Protein AF-A0A8J5M7F8-F1 (afdb_monomer_lite)

Secondary structure (DSSP, 8-state):
--TT--SPP-BTTB-GGGT-S-B--STT--SBP-BTTB-GGGT-SPBPSSTT--SBP-BTTB-TTT-

Foldseek 3Di:
DDPPDPAAQDAPRHHPVGQSAAFAPDPPGRHGAQDPRHNPVGQGAQAAPDDPGRDHDPPPSHNPVGD

InterPro domains:
  IPR056866 WRKY19-like, zinc finger domain [PF24906] (2-20)
  IPR056866 WRKY19-like, zinc finger domain [PF24906] (21-44)
  IPR056866 WRKY19-like, zinc finger domain [PF24906] (45-67)

pLDDT: mean 82.59, std 8.96, range [54.31, 92.38]

Radius of gyration: 14.36 Å; chains: 1; bounding box: 27×27×38 Å

Structure (mmCIF, N/CA/C/O backbone):
data_AF-A0A8J5M7F8-F1
#
_entry.id   AF-A0A8J5M7F8-F1
#
loop_
_atom_site.group_PDB
_atom_site.id
_atom_site.type_symbol
_atom_site.label_atom_id
_atom_site.label_alt_id
_atom_site.label_comp_id
_atom_site.label_asym_id
_atom_site.label_entity_id
_atom_site.label_seq_id
_atom_site.pdbx_PDB_ins_code
_atom_site.Cartn_x
_atom_site.Cartn_y
_atom_site.Cartn_z
_atom_site.occupancy
_atom_site.B_iso_or_equiv
_atom_site.auth_seq_id
_atom_site.auth_comp_id
_atom_site.auth_asym_id
_atom_site.auth_atom_id
_atom_site.pdbx_PDB_model_num
ATOM 1 N N . MET A 1 1 ? 15.677 1.719 -18.149 1.00 54.31 1 MET A N 1
ATOM 2 C CA . MET A 1 1 ? 15.647 3.198 -18.154 1.00 54.31 1 MET A CA 1
ATOM 3 C C . MET A 1 1 ? 14.497 3.636 -19.051 1.00 54.31 1 MET A C 1
ATOM 5 O O . MET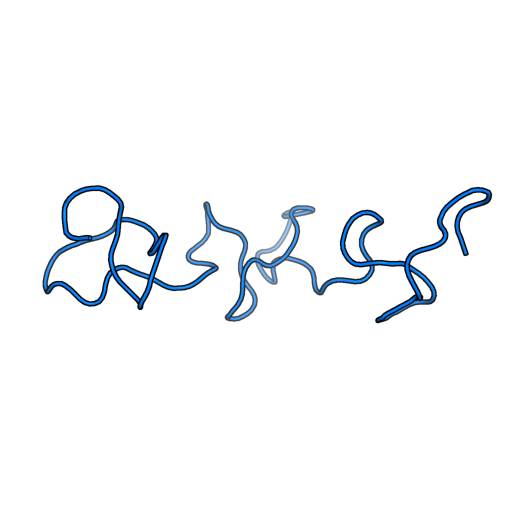 A 1 1 ? 14.478 3.212 -20.194 1.00 54.31 1 MET A O 1
ATOM 9 N N . ILE A 1 2 ? 13.515 4.390 -18.538 1.00 67.62 2 ILE A N 1
ATOM 10 C CA . ILE A 1 2 ? 12.440 4.961 -19.374 1.00 67.62 2 ILE A CA 1
ATOM 11 C C . ILE A 1 2 ? 12.874 6.371 -19.802 1.00 67.62 2 ILE A C 1
ATOM 13 O O . ILE A 1 2 ? 13.202 7.160 -18.907 1.00 67.62 2 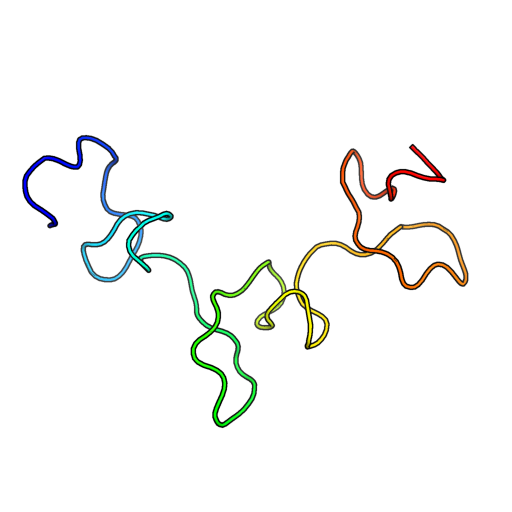ILE A O 1
ATOM 17 N N . PRO A 1 3 ? 12.898 6.694 -21.109 1.00 67.38 3 PRO A N 1
ATOM 18 C CA . PRO A 1 3 ? 13.280 8.021 -21.589 1.00 67.38 3 PRO A CA 1
ATOM 19 C C . PRO A 1 3 ? 12.380 9.100 -20.965 1.00 67.38 3 PRO A C 1
ATOM 21 O O . PRO A 1 3 ? 11.161 8.955 -20.920 1.00 67.38 3 PRO A O 1
ATOM 24 N N . GLY A 1 4 ? 12.991 10.143 -20.396 1.00 73.81 4 GLY A N 1
ATOM 25 C CA . GLY A 1 4 ? 12.291 11.224 -19.682 1.00 73.81 4 GLY A CA 1
ATOM 26 C C . GLY A 1 4 ? 12.035 10.981 -18.187 1.00 73.81 4 GLY A C 1
ATOM 27 O O . GLY A 1 4 ? 11.521 11.859 -17.495 1.00 73.81 4 GLY A O 1
ATOM 28 N N . CYS A 1 5 ? 12.408 9.823 -17.631 1.00 73.44 5 CYS A N 1
ATOM 29 C CA . CYS A 1 5 ? 12.324 9.604 -16.189 1.00 73.44 5 CYS A CA 1
ATOM 30 C C . CYS A 1 5 ? 13.622 10.004 -15.474 1.00 73.44 5 CYS A C 1
ATOM 32 O O . CYS A 1 5 ? 14.559 9.218 -15.398 1.00 73.44 5 CYS A O 1
ATOM 34 N N . THR A 1 6 ? 13.636 11.190 -14.862 1.00 71.12 6 THR A N 1
ATOM 35 C CA . THR A 1 6 ? 14.737 11.677 -14.003 1.00 71.12 6 THR A CA 1
ATOM 36 C C . THR A 1 6 ? 14.823 10.967 -12.648 1.00 71.12 6 THR A C 1
ATOM 38 O O . THR A 1 6 ? 15.790 11.134 -11.910 1.00 71.12 6 THR A O 1
ATOM 41 N N . LYS A 1 7 ? 13.818 10.154 -12.289 1.00 69.19 7 LYS A N 1
ATOM 42 C CA . LYS A 1 7 ? 13.848 9.374 -11.048 1.00 69.19 7 LYS A CA 1
ATOM 43 C C . LYS A 1 7 ? 14.716 8.135 -11.239 1.00 69.19 7 LYS A C 1
ATOM 45 O O . LYS A 1 7 ? 14.367 7.261 -12.032 1.00 69.19 7 LYS A O 1
ATOM 50 N N . GLY A 1 8 ? 15.798 8.058 -10.462 1.00 66.62 8 GLY A N 1
ATOM 51 C CA . GLY A 1 8 ? 16.747 6.948 -10.476 1.00 66.62 8 GLY A CA 1
ATOM 52 C C . GLY A 1 8 ? 16.072 5.577 -10.400 1.00 66.62 8 GLY A C 1
ATOM 53 O O . GLY A 1 8 ? 15.082 5.374 -9.681 1.00 66.62 8 GLY A O 1
ATOM 54 N N . ALA A 1 9 ? 16.604 4.636 -11.178 1.00 68.06 9 ALA A N 1
ATOM 55 C CA . ALA A 1 9 ? 16.173 3.251 -11.139 1.00 68.06 9 ALA A CA 1
ATOM 56 C C . ALA A 1 9 ? 16.459 2.660 -9.753 1.00 68.06 9 ALA A C 1
ATOM 58 O O . ALA A 1 9 ? 17.559 2.812 -9.231 1.00 68.06 9 ALA A O 1
ATOM 59 N N . ARG A 1 10 ? 15.471 1.985 -9.157 1.00 69.81 10 ARG A N 1
ATOM 60 C CA . ARG A 1 10 ? 15.663 1.279 -7.880 1.00 69.81 10 ARG A CA 1
ATOM 61 C C . ARG A 1 10 ? 15.918 -0.205 -8.084 1.00 69.81 10 ARG A C 1
ATOM 63 O O . ARG A 1 10 ? 16.826 -0.760 -7.482 1.00 69.81 10 ARG A O 1
ATOM 70 N N . SER A 1 11 ? 15.122 -0.863 -8.918 1.00 67.00 11 SER A N 1
ATOM 71 C CA . SER A 1 11 ? 15.285 -2.289 -9.211 1.00 67.00 11 SER A CA 1
ATOM 72 C C . SER A 1 11 ? 14.867 -2.578 -10.647 1.00 67.00 11 SER A C 1
ATOM 74 O O . SER A 1 11 ? 14.031 -1.869 -11.209 1.00 67.00 11 SER A O 1
ATOM 76 N N . ARG A 1 12 ? 15.496 -3.590 -11.263 1.00 68.31 12 ARG A N 1
ATOM 77 C CA . ARG A 1 12 ? 15.309 -3.956 -12.684 1.00 68.31 12 ARG A CA 1
ATOM 78 C C . ARG A 1 12 ? 15.478 -2.783 -13.669 1.00 68.31 12 ARG A C 1
ATOM 80 O O . ARG A 1 12 ? 14.835 -2.748 -14.710 1.00 68.31 12 ARG A O 1
ATOM 87 N N . GLY A 1 13 ? 16.299 -1.783 -13.332 1.00 72.00 13 GLY A N 1
ATOM 88 C CA . GLY A 1 13 ? 16.523 -0.621 -14.204 1.00 72.00 13 GLY A CA 1
ATOM 89 C C . GLY A 1 13 ? 15.312 0.315 -14.364 1.00 72.00 13 GLY A C 1
ATOM 90 O O . GLY A 1 13 ? 15.296 1.141 -15.286 1.00 72.00 13 GLY A O 1
ATOM 91 N N . LEU A 1 14 ? 14.304 0.199 -13.487 1.00 76.06 14 LEU A N 1
ATOM 92 C CA . LEU A 1 14 ? 13.063 0.976 -13.500 1.00 76.06 14 LEU A CA 1
ATOM 93 C C . LEU A 1 14 ? 12.883 1.733 -12.173 1.00 76.06 14 LEU A C 1
ATOM 95 O O . LEU A 1 14 ? 13.383 1.334 -11.118 1.00 76.06 14 LEU A O 1
ATOM 99 N N . CYS A 1 15 ? 12.184 2.867 -12.213 1.00 80.69 15 CYS A N 1
ATOM 100 C CA . CYS A 1 15 ? 11.862 3.634 -11.008 1.00 80.69 15 CYS A CA 1
ATOM 101 C C . CYS A 1 15 ? 10.575 3.099 -10.348 1.00 80.69 15 CYS A C 1
ATOM 103 O O . CYS A 1 15 ? 9.835 2.330 -10.962 1.00 80.69 15 CYS A O 1
ATOM 105 N N . LYS A 1 16 ? 10.254 3.536 -9.118 1.00 70.00 16 LYS A N 1
ATOM 106 C CA . LYS A 1 16 ? 9.046 3.094 -8.378 1.00 70.00 16 LYS A CA 1
ATOM 107 C C . LYS A 1 16 ? 7.756 3.217 -9.205 1.00 70.00 16 LYS A C 1
ATOM 109 O O . LYS A 1 16 ? 6.925 2.318 -9.175 1.00 70.00 16 LYS A O 1
ATOM 114 N N . ARG A 1 17 ? 7.603 4.318 -9.951 1.00 68.75 17 ARG A N 1
ATOM 115 C CA . ARG A 1 17 ? 6.435 4.570 -10.812 1.00 68.75 17 ARG A CA 1
ATOM 116 C C . ARG A 1 17 ? 6.406 3.663 -12.042 1.00 68.75 17 ARG A C 1
ATOM 118 O O . ARG A 1 17 ? 5.335 3.307 -12.504 1.00 68.75 17 ARG A O 1
ATOM 125 N N . HIS A 1 18 ? 7.573 3.273 -12.541 1.00 72.50 18 HIS A N 1
ATOM 126 C CA . HIS A 1 18 ? 7.715 2.468 -13.749 1.00 72.50 18 HIS A CA 1
ATOM 127 C C . HIS A 1 18 ? 7.905 0.976 -13.450 1.00 72.50 18 HIS A C 1
ATOM 129 O O . HIS A 1 18 ? 8.511 0.268 -14.240 1.00 72.50 18 HIS A O 1
ATOM 135 N N . GLY A 1 19 ? 7.418 0.481 -12.307 1.00 71.81 19 GLY A N 1
ATOM 136 C CA . GLY A 1 19 ? 7.474 -0.952 -11.993 1.00 71.81 19 GLY A CA 1
ATOM 137 C C . GLY A 1 19 ? 8.835 -1.449 -11.502 1.00 71.81 19 GLY A C 1
ATOM 138 O O . GLY A 1 19 ? 9.072 -2.652 -11.478 1.00 71.81 19 GLY A O 1
ATOM 139 N N . GLY A 1 20 ? 9.714 -0.544 -11.062 1.00 77.94 20 GLY A N 1
ATOM 140 C CA . GLY A 1 20 ? 10.938 -0.890 -10.332 1.00 77.94 20 GLY A CA 1
ATOM 141 C C . GLY A 1 20 ? 10.712 -1.255 -8.862 1.00 77.94 20 GLY A C 1
ATOM 142 O O . GLY A 1 20 ? 11.677 -1.380 -8.115 1.00 77.94 20 GLY A O 1
ATOM 143 N N . GLY A 1 21 ? 9.454 -1.352 -8.421 1.00 80.50 21 GLY A N 1
ATOM 144 C CA . GLY A 1 21 ? 9.078 -1.966 -7.144 1.00 80.50 21 GLY A CA 1
ATOM 145 C C . GLY A 1 21 ? 8.960 -3.485 -7.274 1.00 80.50 21 GLY A C 1
ATOM 146 O O . GLY A 1 21 ? 9.034 -4.026 -8.381 1.00 80.50 21 GLY A O 1
ATOM 147 N N . LYS A 1 22 ? 8.768 -4.192 -6.156 1.00 84.12 22 LYS A N 1
ATOM 148 C CA . LYS A 1 22 ? 8.408 -5.610 -6.227 1.00 84.12 22 LYS A CA 1
ATOM 149 C C . LYS A 1 22 ? 6.964 -5.713 -6.772 1.00 84.12 22 LYS A C 1
ATOM 151 O O . LYS A 1 22 ? 6.243 -4.729 -6.980 1.00 84.12 22 LYS A O 1
ATOM 156 N N . ARG A 1 23 ? 6.547 -6.926 -7.107 1.00 87.06 23 ARG A N 1
ATOM 157 C CA . ARG A 1 23 ? 5.160 -7.198 -7.502 1.00 87.06 23 ARG A CA 1
ATOM 158 C C . ARG A 1 23 ? 4.483 -8.012 -6.422 1.00 87.06 23 ARG A C 1
ATOM 160 O O . ARG A 1 23 ? 5.157 -8.632 -5.604 1.00 87.06 23 ARG A O 1
ATOM 167 N N . CYS A 1 24 ? 3.160 -7.965 -6.426 1.00 91.62 24 CYS A N 1
ATOM 168 C CA . CYS A 1 24 ? 2.351 -8.835 -5.599 1.00 91.62 24 CYS A CA 1
ATOM 169 C C . CYS A 1 24 ? 2.739 -10.301 -5.851 1.00 91.62 24 CYS A C 1
ATOM 171 O O . CYS A 1 24 ? 2.776 -10.738 -6.994 1.00 91.62 24 CYS A O 1
ATOM 173 N N . THR A 1 25 ? 3.010 -11.042 -4.781 1.00 91.00 25 THR A N 1
ATOM 174 C CA . THR A 1 25 ? 3.337 -12.474 -4.798 1.00 91.00 25 THR A CA 1
ATOM 175 C C . THR A 1 25 ? 2.117 -13.332 -5.132 1.00 91.00 25 THR A C 1
ATOM 177 O O . THR A 1 25 ? 2.261 -14.492 -5.496 1.00 91.00 25 THR A O 1
ATOM 180 N N . HIS A 1 26 ? 0.908 -12.774 -5.012 1.00 90.38 26 HIS A N 1
ATOM 181 C CA . HIS A 1 26 ? -0.313 -13.490 -5.368 1.00 90.38 26 HIS A CA 1
ATOM 182 C C . HIS A 1 26 ? -0.282 -13.927 -6.849 1.00 90.38 26 HIS A C 1
ATOM 184 O O . HIS A 1 26 ? -0.005 -13.076 -7.704 1.00 90.38 26 HIS A O 1
ATOM 190 N N . PRO A 1 27 ? -0.568 -15.209 -7.154 1.00 88.31 27 PRO A N 1
ATOM 191 C CA . PRO A 1 27 ? -0.617 -15.706 -8.526 1.00 88.31 27 PRO A CA 1
ATOM 192 C C . PRO A 1 27 ? -1.627 -14.895 -9.342 1.00 88.31 27 PRO A C 1
ATOM 194 O O . PRO A 1 27 ? -2.594 -14.370 -8.791 1.00 88.31 27 PRO A O 1
ATOM 197 N N . GLU A 1 28 ? -1.356 -14.719 -10.637 1.00 89.19 28 GLU A N 1
ATOM 198 C CA . GLU A 1 28 ? -2.178 -13.914 -11.561 1.00 89.19 28 GLU A CA 1
ATOM 199 C C . GLU A 1 28 ? -2.240 -12.402 -11.229 1.00 89.19 28 GLU A C 1
ATOM 201 O O . GLU A 1 28 ? -2.912 -11.627 -11.912 1.00 89.19 28 GLU A O 1
ATOM 206 N N . CYS A 1 29 ? -1.525 -11.915 -10.204 1.00 90.38 29 CYS A N 1
ATOM 207 C CA . CYS A 1 29 ? -1.560 -10.506 -9.824 1.00 90.38 29 CYS A CA 1
ATOM 208 C C . CYS A 1 29 ? -0.393 -9.709 -10.418 1.00 90.38 29 CYS A C 1
ATOM 210 O O . CYS A 1 29 ? 0.755 -9.806 -9.992 1.00 90.38 29 CYS A O 1
ATOM 212 N N . THR A 1 30 ? -0.698 -8.806 -11.347 1.00 84.94 30 THR A N 1
ATOM 213 C CA . THR A 1 30 ? 0.291 -7.892 -11.949 1.00 84.94 30 THR A CA 1
ATOM 214 C C . THR A 1 30 ? 0.469 -6.584 -11.174 1.00 84.94 30 THR A C 1
ATOM 216 O O . THR A 1 30 ? 1.280 -5.737 -11.554 1.00 84.94 30 THR A O 1
ATOM 219 N N . ARG A 1 31 ? -0.268 -6.405 -10.069 1.00 87.69 31 ARG A N 1
ATOM 220 C CA . ARG A 1 31 ? -0.237 -5.182 -9.258 1.00 87.69 31 ARG A CA 1
ATOM 221 C C . ARG A 1 31 ? 1.089 -5.043 -8.510 1.00 87.69 31 ARG A C 1
ATOM 223 O O . ARG A 1 31 ? 1.694 -6.023 -8.073 1.00 87.69 31 ARG A O 1
ATOM 230 N N . SER A 1 32 ? 1.506 -3.796 -8.312 1.00 86.50 32 SER A N 1
ATOM 231 C CA . SER A 1 32 ? 2.692 -3.469 -7.522 1.00 86.50 32 SER A CA 1
ATOM 232 C C . SER A 1 32 ? 2.513 -3.882 -6.066 1.00 86.50 32 SER A C 1
ATOM 234 O O . SER A 1 32 ? 1.428 -3.716 -5.491 1.00 86.50 32 SER A O 1
ATOM 236 N N . ASP A 1 33 ? 3.586 -4.386 -5.463 1.00 88.94 33 ASP A N 1
ATOM 237 C CA . ASP A 1 33 ? 3.600 -4.611 -4.029 1.00 88.94 33 ASP A CA 1
ATOM 238 C C . ASP A 1 33 ? 3.503 -3.261 -3.304 1.00 88.94 33 ASP A C 1
ATOM 240 O O . ASP A 1 33 ? 4.132 -2.274 -3.689 1.00 88.94 33 ASP A O 1
ATOM 244 N N . GLN A 1 34 ? 2.678 -3.200 -2.264 1.00 87.94 34 GLN A N 1
ATOM 245 C CA . GLN A 1 34 ? 2.590 -2.012 -1.408 1.00 87.94 34 GLN A CA 1
ATOM 246 C C . GLN A 1 34 ? 3.413 -2.176 -0.124 1.00 87.94 34 GLN A C 1
ATOM 248 O O . GLN A 1 34 ? 3.413 -1.294 0.731 1.00 87.94 34 GLN A O 1
ATOM 253 N N . GLY A 1 35 ? 4.143 -3.288 0.001 1.00 82.31 35 GLY A N 1
ATOM 254 C CA . GLY A 1 35 ? 4.846 -3.723 1.204 1.00 82.31 35 GLY A CA 1
ATOM 255 C C . GLY A 1 35 ? 4.344 -5.087 1.679 1.00 82.31 35 GLY A C 1
ATOM 256 O O . GLY A 1 35 ? 3.171 -5.417 1.511 1.00 82.31 35 GLY A O 1
ATOM 257 N N . GLY A 1 36 ? 5.245 -5.895 2.243 1.00 83.25 36 GLY A N 1
ATOM 258 C CA . GLY A 1 36 ? 4.922 -7.247 2.719 1.00 83.25 36 GLY A CA 1
ATOM 259 C C . GLY A 1 36 ? 4.712 -8.287 1.610 1.00 83.25 36 GLY A C 1
ATOM 260 O O . GLY A 1 36 ? 4.198 -9.361 1.883 1.00 83.25 36 GLY A O 1
ATOM 261 N N . GLY A 1 37 ? 5.084 -7.978 0.361 1.00 88.38 37 GLY A N 1
ATOM 262 C CA . GLY A 1 37 ? 4.989 -8.913 -0.768 1.00 88.38 37 GLY A CA 1
ATOM 263 C C . GLY A 1 37 ? 3.620 -8.974 -1.448 1.00 88.38 37 GLY A C 1
ATOM 264 O O . GLY A 1 37 ? 3.476 -9.668 -2.441 1.00 88.38 37 GLY A O 1
ATOM 265 N N . PHE A 1 38 ? 2.619 -8.220 -1.000 1.00 91.38 38 PHE A N 1
ATOM 266 C CA . PHE A 1 38 ? 1.289 -8.217 -1.619 1.00 91.38 38 PHE A CA 1
ATOM 267 C C . PHE A 1 38 ? 0.896 -6.822 -2.120 1.00 91.38 38 PHE A C 1
ATOM 269 O O . PHE A 1 38 ? 1.501 -5.811 -1.751 1.00 91.38 38 PHE A O 1
ATOM 276 N N . CYS A 1 39 ? -0.114 -6.744 -2.989 1.00 91.50 39 CYS A N 1
ATOM 277 C CA . CYS A 1 39 ? -0.755 -5.477 -3.360 1.00 91.50 39 CYS A CA 1
ATOM 278 C C . CYS A 1 39 ? -1.812 -5.073 -2.323 1.00 91.50 39 CYS A C 1
ATOM 280 O O . CYS A 1 39 ? -2.251 -5.910 -1.540 1.00 91.50 39 CYS A O 1
ATOM 282 N N . ILE A 1 40 ? -2.281 -3.820 -2.353 1.00 86.62 40 ILE A N 1
ATOM 283 C CA . ILE A 1 40 ? -3.254 -3.296 -1.373 1.00 86.62 40 ILE A CA 1
ATOM 284 C C . ILE A 1 40 ? -4.531 -4.143 -1.239 1.00 86.62 40 ILE A C 1
ATOM 286 O O . ILE A 1 40 ? -5.031 -4.342 -0.132 1.00 86.62 40 ILE A O 1
ATOM 290 N N . ALA A 1 41 ? -5.012 -4.705 -2.353 1.00 86.56 41 ALA A N 1
ATOM 291 C CA . ALA A 1 41 ? -6.183 -5.579 -2.374 1.00 86.56 41 ALA A CA 1
ATOM 292 C C . ALA A 1 41 ? -5.910 -6.960 -1.753 1.00 86.56 41 ALA A C 1
ATOM 294 O O . ALA A 1 41 ? -6.785 -7.522 -1.111 1.00 86.56 41 ALA A O 1
ATOM 295 N N . HIS A 1 42 ? -4.692 -7.487 -1.906 1.00 88.44 42 HIS A N 1
ATOM 296 C CA . HIS A 1 42 ? -4.305 -8.825 -1.442 1.00 88.44 42 HIS A CA 1
ATOM 297 C C . HIS A 1 42 ? -3.594 -8.818 -0.081 1.00 88.44 42 HIS A C 1
ATOM 299 O O . HIS A 1 42 ? -2.839 -9.735 0.213 1.00 88.44 42 HIS A O 1
ATOM 305 N N . GLY A 1 43 ? -3.773 -7.786 0.747 1.00 85.31 43 GLY A N 1
ATOM 306 C CA . GLY A 1 43 ? -3.134 -7.745 2.072 1.00 85.31 43 GLY A CA 1
ATOM 307 C C . GLY A 1 43 ? -1.946 -6.791 2.181 1.00 85.31 43 GLY A C 1
ATOM 308 O O . GLY A 1 43 ? -1.573 -6.419 3.286 1.00 85.31 43 GLY A O 1
ATOM 309 N N . GLY A 1 44 ? -1.416 -6.320 1.058 1.00 89.19 44 GLY A N 1
ATOM 310 C CA . GLY A 1 44 ? -0.202 -5.519 0.982 1.00 89.19 44 GLY A CA 1
ATOM 311 C C . GLY A 1 44 ? -0.296 -4.115 1.561 1.00 89.19 44 GLY A C 1
ATOM 312 O O . GLY A 1 44 ? -1.358 -3.491 1.578 1.00 89.19 44 GLY A O 1
ATOM 313 N N . GLY A 1 45 ? 0.863 -3.593 1.957 1.00 87.50 45 GLY A N 1
ATOM 314 C CA . GLY A 1 45 ? 0.991 -2.287 2.596 1.00 87.50 45 GLY A CA 1
ATOM 315 C C . GLY A 1 45 ? 0.809 -2.327 4.106 1.00 87.50 45 GLY A C 1
ATOM 316 O O . GLY A 1 45 ? 0.483 -3.353 4.698 1.00 87.50 45 GLY A O 1
ATOM 317 N N . LYS A 1 46 ? 1.073 -1.191 4.754 1.00 87.62 46 LYS A N 1
ATOM 318 C CA . LYS A 1 46 ? 0.897 -1.074 6.203 1.00 87.62 46 LYS A CA 1
ATOM 319 C C . LYS A 1 46 ? -0.596 -1.104 6.527 1.00 87.62 46 LYS A C 1
ATOM 321 O O . LYS A 1 46 ? -1.376 -0.382 5.905 1.00 87.62 46 LYS A O 1
ATOM 326 N N . ARG A 1 47 ? -0.997 -1.939 7.483 1.00 87.62 47 ARG A N 1
ATOM 327 C CA . ARG A 1 47 ? -2.360 -1.961 8.028 1.00 87.62 47 ARG A CA 1
ATOM 328 C C . ARG A 1 47 ? -2.469 -0.964 9.170 1.00 87.62 47 ARG A C 1
ATOM 330 O O . ARG A 1 47 ? -1.459 -0.584 9.759 1.00 87.62 47 ARG A O 1
ATOM 337 N N . CYS A 1 48 ? -3.690 -0.512 9.420 1.00 91.62 48 CYS A N 1
ATOM 338 C CA . CYS A 1 48 ? -3.987 0.294 10.589 1.00 91.62 48 CYS A CA 1
ATOM 339 C C . CYS A 1 48 ? -3.591 -0.484 11.851 1.00 91.62 48 CYS A C 1
ATOM 341 O O . CYS A 1 48 ? -3.942 -1.650 11.983 1.00 91.62 48 CYS A O 1
ATOM 343 N N . ALA A 1 49 ? -2.868 0.167 12.755 1.00 90.38 49 ALA A N 1
ATOM 344 C CA . ALA A 1 49 ? -2.411 -0.406 14.014 1.00 90.38 49 ALA A CA 1
ATOM 345 C C . ALA A 1 49 ? -3.559 -0.594 15.018 1.00 90.38 49 ALA A C 1
ATOM 347 O O . ALA A 1 49 ? -3.416 -1.348 15.970 1.00 90.38 49 ALA A O 1
ATOM 348 N N . THR A 1 50 ? -4.698 0.068 14.791 1.00 90.56 50 THR A N 1
ATOM 349 C CA . THR A 1 50 ? -5.938 -0.165 15.539 1.00 90.56 50 THR A CA 1
ATOM 350 C C . THR A 1 50 ? -6.386 -1.619 15.449 1.00 90.56 50 THR A C 1
ATOM 352 O O . THR A 1 50 ? -6.608 -2.144 14.353 1.00 90.56 50 THR A O 1
ATOM 355 N N . GLU A 1 51 ? -6.626 -2.219 16.612 1.00 90.12 51 GLU A N 1
ATOM 356 C CA . GLU A 1 51 ? -7.224 -3.544 16.741 1.00 90.12 51 GLU A CA 1
ATOM 357 C C . GLU A 1 51 ? -8.587 -3.618 16.039 1.00 90.12 51 GLU A C 1
ATOM 359 O O . GLU A 1 51 ? -9.447 -2.753 16.187 1.00 90.12 51 GLU A O 1
ATOM 364 N N . GLY A 1 52 ? -8.767 -4.640 15.200 1.00 88.62 52 GLY A N 1
ATOM 365 C CA . GLY A 1 52 ? -9.985 -4.833 14.405 1.00 88.62 52 GLY A CA 1
ATOM 366 C C . GLY A 1 52 ? -10.094 -3.961 13.146 1.00 88.62 52 GLY A C 1
ATOM 367 O O . GLY A 1 52 ? -10.994 -4.173 12.328 1.00 88.62 52 GLY A O 1
ATOM 368 N N . CYS A 1 53 ? -9.170 -3.024 12.907 1.00 89.12 53 CYS A N 1
ATOM 369 C CA . CYS A 1 53 ? -9.216 -2.183 11.717 1.00 89.12 53 CYS A CA 1
ATOM 370 C C . CYS A 1 53 ? -8.557 -2.863 10.508 1.00 89.12 53 CYS A C 1
ATOM 372 O O . CYS A 1 53 ? -7.339 -2.982 10.403 1.00 89.12 53 CYS A O 1
ATOM 374 N N . LYS A 1 54 ? -9.373 -3.235 9.517 1.00 84.12 54 LYS A N 1
ATOM 375 C CA . LYS A 1 54 ? -8.900 -3.834 8.253 1.00 84.12 54 LYS A CA 1
ATOM 376 C C . LYS A 1 54 ? -8.393 -2.799 7.245 1.00 84.12 54 LYS A C 1
ATOM 378 O O . LYS A 1 54 ? -7.913 -3.176 6.174 1.00 84.12 54 LYS A O 1
ATOM 383 N N . ASN A 1 55 ? -8.503 -1.508 7.555 1.00 87.19 55 ASN A N 1
ATOM 384 C CA . ASN A 1 55 ? -8.101 -0.444 6.643 1.00 87.19 55 ASN A CA 1
ATOM 385 C C . ASN A 1 55 ? -6.577 -0.352 6.514 1.00 87.19 55 ASN A C 1
ATOM 387 O O . ASN A 1 55 ? -5.820 -0.666 7.434 1.00 87.19 55 ASN A O 1
ATOM 391 N N . SER A 1 56 ? -6.126 0.129 5.360 1.00 87.25 56 SER A N 1
ATOM 392 C CA . SER A 1 56 ? -4.720 0.458 5.144 1.00 87.25 56 SER A CA 1
ATOM 393 C C . SER A 1 56 ? -4.337 1.712 5.924 1.00 87.25 56 SER A C 1
ATOM 395 O O . SER A 1 56 ? -5.089 2.689 5.970 1.00 87.25 56 SER A O 1
ATOM 397 N N . ALA A 1 57 ? -3.152 1.686 6.523 1.00 90.31 57 ALA A N 1
ATOM 398 C CA . ALA A 1 57 ? -2.569 2.849 7.158 1.00 90.31 57 ALA A CA 1
ATOM 399 C C . ALA A 1 57 ? -2.163 3.877 6.097 1.00 90.31 57 ALA A C 1
ATOM 401 O O . ALA A 1 57 ? -1.426 3.560 5.163 1.00 90.31 57 ALA A O 1
ATOM 402 N N . GLN A 1 58 ? -2.629 5.109 6.273 1.00 87.38 58 GLN A N 1
ATOM 403 C CA . GLN A 1 58 ? -2.206 6.276 5.503 1.00 87.38 58 GLN A CA 1
ATOM 404 C C . GLN A 1 58 ? -0.954 6.893 6.127 1.00 87.38 58 GLN A C 1
ATOM 406 O O . GLN A 1 58 ? 0.052 7.087 5.448 1.00 87.38 58 GLN A O 1
ATOM 411 N N . SER A 1 59 ? -0.991 7.127 7.440 1.00 85.75 59 SER A N 1
ATOM 412 C CA . SER A 1 59 ? 0.005 7.936 8.144 1.00 85.75 59 SER A CA 1
ATOM 413 C C . SER A 1 59 ? 0.307 7.329 9.504 1.00 85.75 59 SER A C 1
ATOM 415 O O . SER A 1 59 ? -0.605 6.908 10.204 1.00 85.75 59 SER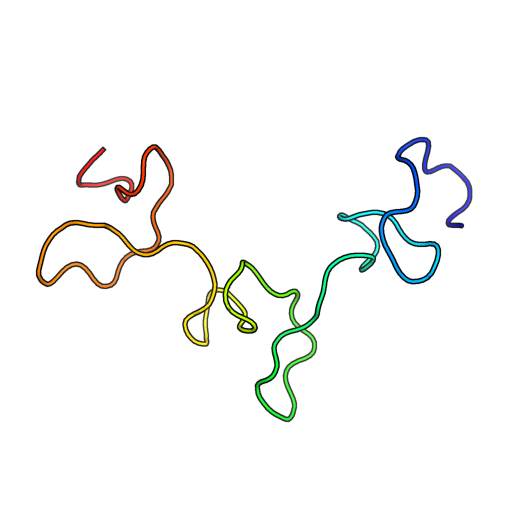 A O 1
ATOM 417 N N . ARG A 1 60 ? 1.589 7.252 9.888 1.00 87.38 60 ARG A N 1
ATOM 418 C CA . ARG A 1 60 ? 2.030 6.755 11.214 1.00 87.38 60 ARG A CA 1
ATOM 419 C C . ARG A 1 60 ? 1.481 5.374 11.623 1.00 87.38 60 ARG A C 1
ATOM 421 O O . ARG A 1 60 ? 1.448 5.048 12.799 1.00 87.38 60 ARG A O 1
ATOM 428 N N . GLY A 1 61 ? 1.088 4.542 10.657 1.00 88.94 61 GLY A N 1
ATOM 429 C CA . GLY A 1 61 ? 0.479 3.241 10.949 1.00 88.94 61 GLY A CA 1
ATOM 430 C C . GLY A 1 61 ? -1.023 3.305 11.241 1.00 88.94 61 GLY A C 1
ATOM 431 O O . GLY A 1 61 ? -1.579 2.306 11.660 1.00 88.94 61 GLY A O 1
ATOM 432 N N . LEU A 1 62 ? -1.702 4.422 10.984 1.00 91.56 62 LEU A N 1
ATOM 433 C CA . LEU A 1 62 ? -3.138 4.607 11.205 1.00 91.56 62 LEU A CA 1
ATOM 434 C C . LEU A 1 62 ? -3.849 4.889 9.877 1.00 91.56 62 LEU A C 1
ATOM 436 O O . LEU A 1 62 ? -3.272 5.474 8.955 1.00 91.56 62 LEU A O 1
ATOM 440 N N . CYS A 1 63 ? -5.083 4.406 9.732 1.00 92.38 63 CYS A N 1
ATOM 441 C CA . CYS A 1 63 ? -5.914 4.712 8.566 1.00 92.38 63 CYS A CA 1
ATOM 442 C C . CYS A 1 63 ? -6.556 6.098 8.702 1.00 92.38 63 CYS A C 1
ATOM 444 O O . CYS A 1 63 ? -6.567 6.654 9.791 1.00 92.38 63 CYS A O 1
ATOM 446 N N . LYS A 1 64 ? -7.182 6.602 7.629 1.00 88.88 64 LYS A N 1
ATOM 447 C CA . LYS A 1 64 ? -7.839 7.928 7.596 1.00 88.88 64 LYS A CA 1
ATOM 448 C C . LYS A 1 64 ? -8.856 8.199 8.718 1.00 88.88 64 LYS A C 1
ATOM 450 O O . LYS A 1 64 ? -9.248 9.336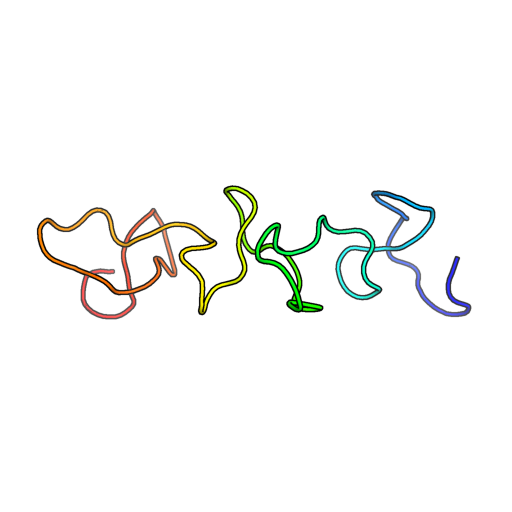 8.922 1.00 88.88 64 LYS A O 1
ATOM 455 N N . SER A 1 65 ? -9.381 7.140 9.335 1.00 90.31 65 SER A N 1
ATOM 456 C CA . SER A 1 65 ? -10.387 7.227 10.398 1.00 90.31 65 SER A CA 1
ATOM 457 C C . SER A 1 65 ? -9.769 7.188 11.792 1.00 90.31 65 SER A C 1
ATOM 459 O O . SER A 1 65 ? -10.427 7.572 12.747 1.00 90.31 65 SER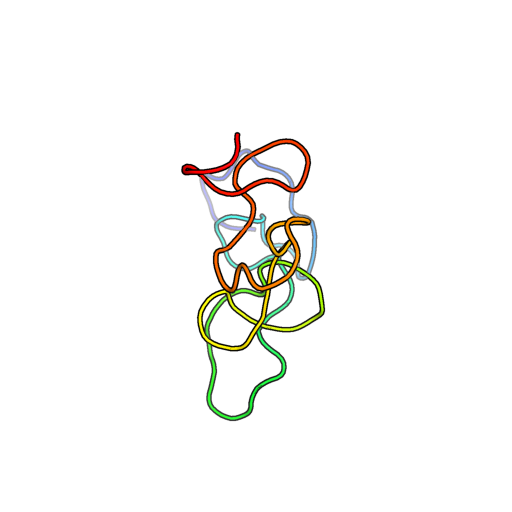 A O 1
ATOM 461 N N . HIS A 1 66 ? -8.527 6.717 11.912 1.00 88.31 66 HIS A N 1
ATOM 462 C CA . HIS A 1 66 ? -7.806 6.618 13.180 1.00 88.31 66 HIS A CA 1
ATOM 463 C C . HIS A 1 66 ? -6.595 7.564 13.237 1.00 88.31 66 HIS A C 1
ATOM 465 O O . HIS A 1 66 ? -5.898 7.558 14.245 1.00 88.31 66 HIS A O 1
ATOM 471 N N . GLY A 1 67 ? -6.318 8.337 12.174 1.00 72.75 67 GLY A N 1
ATOM 472 C CA . GLY A 1 67 ? -5.164 9.232 12.054 1.00 72.75 67 GLY A CA 1
ATOM 473 C C . GLY A 1 67 ? -5.343 10.319 11.007 1.00 72.75 67 GLY A C 1
ATOM 474 O O . GLY A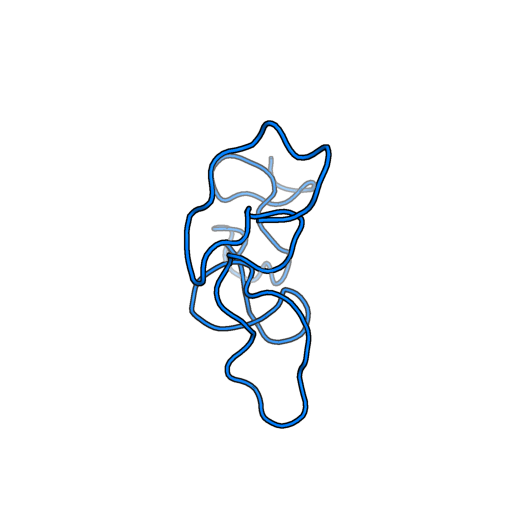 1 67 ? -5.733 9.979 9.864 1.00 72.75 67 GLY A O 1
#

Sequence (67 aa):
MIPGCTKGARSRGLCKRHGGGKRCTHPECTRSDQGGGFCIAHGGGKRCATEGCKNSAQSRGLCKSHG

Organism: NCBI:txid2496075